Protein AF-A0A328FC86-F1 (afdb_monomer_lite)

Sequence (92 aa):
MTPASNTAPRLNRTICMHVCQAQYYTIIQHAIQFWIILDMVIKEHPNIFPPEIACGYTMKEIRVSKKLKLKIRRIVIAGISYTIRRLLPCPI

Organism: NCBI:txid2291

Radius of gyration: 14.67 Å; chains: 1; bounding box: 3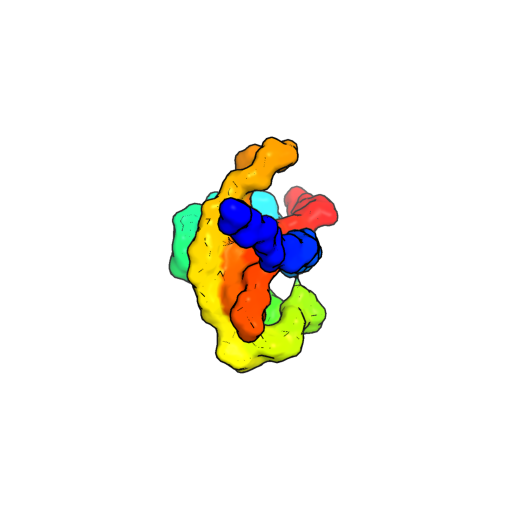6×43×32 Å

Secondary structure (DSSP, 8-state):
-PPP---------EEEE---HHHHHHHTT-HHHHHHHHHHHHHH-GGGS-GGGGG--EEEEEEEETTTTEEEEEEEETTEEEEEEE-SSPP-

Structure (mmCIF, N/CA/C/O backbone):
data_AF-A0A328FC86-F1
#
_entry.id   AF-A0A328FC86-F1
#
loop_
_atom_site.group_PDB
_atom_site.id
_atom_site.type_symbol
_atom_site.label_atom_id
_atom_site.label_alt_id
_atom_site.label_comp_id
_atom_site.label_asym_id
_atom_site.label_entity_id
_atom_site.label_seq_id
_atom_site.pdbx_PDB_ins_code
_atom_site.Cartn_x
_atom_site.Cartn_y
_atom_site.Cartn_z
_atom_site.occupancy
_atom_site.B_iso_or_equiv
_atom_site.auth_seq_id
_atom_site.auth_comp_id
_atom_site.auth_asym_id
_atom_site.auth_atom_id
_atom_site.pdbx_PDB_model_num
ATOM 1 N N . MET A 1 1 ? -23.557 -31.227 -2.933 1.00 37.66 1 MET A N 1
ATOM 2 C CA . MET A 1 1 ? -22.083 -31.164 -2.835 1.00 37.66 1 MET A CA 1
ATOM 3 C C . MET A 1 1 ? -21.662 -29.715 -3.032 1.00 37.66 1 MET A C 1
ATOM 5 O O . MET A 1 1 ? -21.737 -29.216 -4.144 1.00 37.66 1 MET A O 1
ATOM 9 N N . THR A 1 2 ? -21.346 -28.998 -1.956 1.00 42.66 2 THR A N 1
ATOM 10 C CA . THR A 1 2 ? -20.813 -27.629 -2.021 1.00 42.66 2 THR A CA 1
ATOM 11 C C . THR A 1 2 ? -19.319 -27.694 -2.348 1.00 42.66 2 THR A C 1
ATOM 13 O O . THR A 1 2 ? -18.609 -28.473 -1.710 1.00 42.66 2 THR A O 1
ATOM 16 N N . PRO A 1 3 ? -18.805 -26.930 -3.328 1.00 50.62 3 PRO A N 1
ATOM 17 C CA . PRO A 1 3 ? 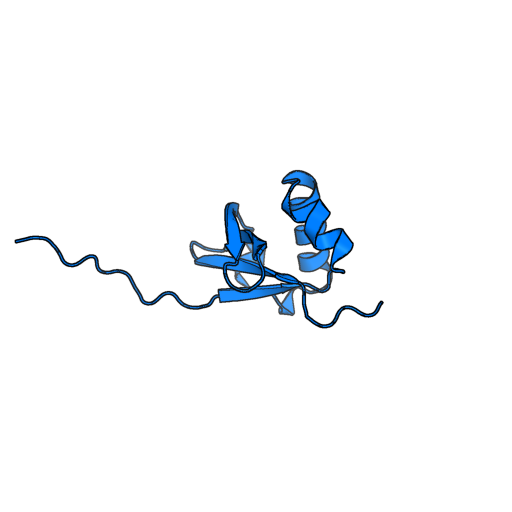-17.379 -26.935 -3.604 1.00 50.62 3 PRO A CA 1
ATOM 18 C C . PRO A 1 3 ? -16.673 -26.218 -2.452 1.00 50.62 3 PRO A C 1
ATOM 20 O O . PRO A 1 3 ? -17.004 -25.079 -2.114 1.00 50.62 3 PRO A O 1
ATOM 23 N N . ALA A 1 4 ? -15.716 -26.901 -1.824 1.00 49.53 4 ALA A N 1
ATOM 24 C CA . ALA A 1 4 ? -14.818 -26.295 -0.856 1.00 49.53 4 ALA A CA 1
ATOM 25 C C . ALA A 1 4 ? -14.129 -25.100 -1.528 1.00 49.53 4 ALA A C 1
ATOM 27 O O . ALA A 1 4 ? -13.447 -25.254 -2.542 1.00 49.53 4 ALA A O 1
ATOM 28 N N . SER A 1 5 ? -14.353 -23.896 -1.000 1.00 50.22 5 SER A N 1
ATOM 29 C CA . SER A 1 5 ? -13.714 -22.680 -1.491 1.00 50.22 5 SER A CA 1
ATOM 30 C C . SER A 1 5 ? -12.203 -22.860 -1.389 1.00 50.22 5 SER A C 1
ATOM 32 O O . SER A 1 5 ? -11.646 -22.844 -0.289 1.00 50.22 5 SER A O 1
ATOM 34 N N . ASN A 1 6 ? -11.549 -23.053 -2.532 1.00 49.53 6 ASN A N 1
ATOM 35 C CA . ASN A 1 6 ? -10.106 -23.212 -2.651 1.00 49.53 6 ASN A CA 1
ATOM 36 C C . ASN A 1 6 ? -9.421 -21.854 -2.412 1.00 49.53 6 ASN A C 1
ATOM 38 O O . ASN A 1 6 ? -8.890 -21.217 -3.319 1.00 49.53 6 ASN A O 1
ATOM 42 N N . THR A 1 7 ? -9.531 -21.323 -1.195 1.00 53.28 7 THR A N 1
ATOM 43 C CA . THR A 1 7 ? -8.841 -20.097 -0.804 1.00 53.28 7 THR A CA 1
ATOM 44 C C . THR A 1 7 ? -7.394 -20.444 -0.520 1.00 53.28 7 THR A C 1
ATOM 46 O O . THR A 1 7 ? -7.075 -20.954 0.553 1.00 53.28 7 THR A O 1
ATOM 49 N N . ALA A 1 8 ? -6.524 -20.137 -1.483 1.00 53.00 8 ALA A N 1
ATOM 50 C CA . ALA A 1 8 ? -5.083 -20.148 -1.286 1.00 53.00 8 ALA A CA 1
ATOM 51 C C . ALA A 1 8 ? -4.722 -19.456 0.048 1.00 53.00 8 ALA A C 1
ATOM 53 O O . ALA A 1 8 ? -5.336 -18.430 0.388 1.00 53.00 8 ALA A O 1
ATOM 54 N N . PRO A 1 9 ? -3.757 -19.992 0.820 1.00 56.66 9 PRO A N 1
ATOM 55 C CA . PRO A 1 9 ? -3.373 -19.423 2.103 1.00 56.66 9 PRO A CA 1
ATOM 56 C C . PRO A 1 9 ? -3.072 -17.930 1.948 1.00 56.66 9 PRO A C 1
ATOM 58 O O . PRO A 1 9 ? -2.371 -17.503 1.028 1.00 56.66 9 PRO A O 1
ATOM 61 N N . ARG A 1 10 ? -3.651 -17.112 2.836 1.00 57.22 10 ARG A N 1
ATOM 62 C CA . ARG A 1 10 ? -3.449 -15.659 2.837 1.00 57.22 10 ARG A CA 1
ATOM 63 C C . ARG A 1 10 ? -1.992 -15.371 3.185 1.00 57.22 10 ARG A C 1
ATOM 65 O O . ARG A 1 10 ? -1.648 -15.230 4.353 1.00 57.22 10 ARG A O 1
ATOM 72 N N . LEU A 1 11 ? -1.144 -15.275 2.168 1.00 68.88 11 LEU A N 1
ATOM 73 C CA . LEU A 1 11 ? 0.230 -14.825 2.335 1.00 68.88 11 LEU A CA 1
ATOM 74 C C . LEU A 1 11 ? 0.205 -13.391 2.874 1.00 68.88 11 LEU A C 1
ATOM 76 O O . LEU A 1 11 ? -0.405 -12.494 2.281 1.00 68.88 11 LEU A O 1
ATOM 80 N N . ASN A 1 12 ? 0.845 -13.185 4.024 1.00 70.44 12 ASN A N 1
ATOM 81 C CA . ASN A 1 12 ? 0.949 -11.883 4.675 1.00 70.44 12 ASN A CA 1
ATOM 82 C C . ASN A 1 12 ? 1.942 -10.997 3.914 1.00 70.44 12 ASN A C 1
ATOM 84 O O . ASN A 1 12 ? 3.083 -10.815 4.320 1.00 70.44 12 ASN A O 1
ATOM 88 N N . ARG A 1 13 ? 1.490 -10.435 2.793 1.00 87.75 13 ARG A N 1
ATOM 89 C CA . ARG A 1 13 ? 2.274 -9.534 1.945 1.00 87.75 13 ARG A CA 1
ATOM 90 C C . ARG A 1 13 ? 2.084 -8.097 2.421 1.00 87.75 13 ARG A C 1
ATOM 92 O O . ARG A 1 13 ? 1.066 -7.463 2.128 1.00 87.75 13 ARG A O 1
ATOM 99 N N . THR A 1 14 ? 3.031 -7.615 3.218 1.00 90.12 14 THR A N 1
ATOM 100 C CA . THR A 1 14 ? 3.031 -6.258 3.778 1.00 90.12 14 THR A CA 1
ATOM 101 C C . THR A 1 14 ? 4.271 -5.523 3.299 1.00 90.12 14 THR A C 1
ATOM 103 O O . THR A 1 14 ? 5.365 -6.057 3.420 1.00 90.12 14 THR A O 1
ATOM 106 N N . ILE A 1 15 ? 4.087 -4.308 2.790 1.00 90.75 15 ILE A N 1
ATOM 107 C CA . ILE A 1 15 ? 5.174 -3.386 2.462 1.00 90.75 15 ILE A CA 1
ATOM 108 C C . ILE A 1 15 ? 5.148 -2.289 3.523 1.00 90.75 15 ILE A C 1
ATOM 110 O O . ILE A 1 15 ? 4.098 -1.686 3.781 1.00 90.75 15 ILE A O 1
ATOM 114 N N . CYS A 1 16 ? 6.288 -2.077 4.170 1.00 89.00 16 CYS A N 1
ATOM 115 C CA . CYS A 1 16 ? 6.454 -1.069 5.207 1.00 89.00 16 CYS A CA 1
ATOM 116 C C . CYS A 1 16 ? 7.149 0.153 4.614 1.00 89.00 16 CYS A C 1
ATOM 118 O O . CYS A 1 16 ? 8.280 0.046 4.159 1.00 89.00 16 CYS A O 1
ATOM 120 N N . MET A 1 17 ? 6.486 1.305 4.648 1.00 86.12 17 MET A N 1
ATOM 121 C CA . MET A 1 17 ? 7.056 2.581 4.215 1.00 86.12 17 MET A CA 1
ATOM 122 C C . MET A 1 17 ? 7.478 3.442 5.408 1.00 86.12 17 MET A C 1
ATOM 124 O O . MET A 1 17 ? 6.860 3.402 6.482 1.00 86.12 17 MET A O 1
ATOM 128 N N . HIS A 1 18 ? 8.517 4.246 5.198 1.00 82.00 18 HIS A N 1
ATOM 129 C CA . HIS A 1 18 ? 9.035 5.207 6.167 1.00 82.00 18 HIS A CA 1
ATOM 130 C C . HIS A 1 18 ? 8.176 6.478 6.155 1.00 82.00 18 HIS A C 1
ATOM 132 O O . HIS A 1 18 ? 8.523 7.478 5.545 1.00 82.00 18 HIS A O 1
ATOM 138 N N . VAL A 1 19 ? 7.015 6.425 6.810 1.00 78.94 19 VAL A N 1
ATOM 139 C CA . VAL A 1 19 ? 6.103 7.572 6.945 1.00 78.94 19 VAL A CA 1
ATOM 140 C C . VAL A 1 19 ? 5.742 7.753 8.413 1.00 78.94 19 VAL A C 1
ATOM 142 O O . VAL A 1 19 ? 5.476 6.770 9.120 1.00 78.94 19 VAL A O 1
ATOM 145 N N . CYS A 1 20 ? 5.709 9.002 8.882 1.00 81.25 20 CYS A N 1
ATOM 146 C CA . CYS A 1 20 ? 5.346 9.279 10.265 1.00 81.25 20 CYS A CA 1
ATOM 147 C C . CYS A 1 20 ? 3.874 8.946 10.544 1.00 81.25 20 CYS A C 1
ATOM 149 O O . CYS A 1 20 ? 3.033 8.886 9.643 1.00 81.25 20 CYS A O 1
ATOM 151 N N . GLN A 1 21 ? 3.537 8.691 11.811 1.00 80.50 21 GLN A N 1
ATOM 152 C CA . GLN A 1 21 ? 2.190 8.233 12.164 1.00 80.50 21 GLN A CA 1
ATOM 153 C C . GLN A 1 21 ? 1.106 9.246 11.778 1.00 80.50 21 GLN A C 1
ATOM 155 O O . GLN A 1 21 ? 0.097 8.854 11.193 1.00 80.50 21 GLN A O 1
ATOM 160 N N . ALA A 1 22 ? 1.321 10.528 12.083 1.00 81.31 22 ALA A N 1
ATOM 161 C CA . ALA A 1 22 ? 0.366 11.590 11.783 1.00 81.31 22 ALA A CA 1
ATOM 162 C C . ALA A 1 22 ? 0.112 11.709 10.272 1.00 81.31 22 ALA A C 1
ATOM 164 O O . ALA A 1 22 ? -1.039 11.674 9.840 1.00 81.31 22 ALA A O 1
ATOM 165 N N . GLN A 1 23 ? 1.179 11.739 9.465 1.00 82.88 23 GLN A N 1
ATOM 166 C CA . GLN A 1 23 ? 1.070 11.771 8.006 1.00 82.88 23 GLN A CA 1
ATOM 167 C C . GLN A 1 23 ? 0.325 10.543 7.476 1.00 82.88 23 GLN A C 1
ATOM 169 O O . GLN A 1 23 ? -0.590 10.693 6.670 1.00 82.88 23 GLN A O 1
ATOM 174 N N . TYR A 1 24 ? 0.635 9.340 7.979 1.00 86.00 24 TYR A N 1
ATOM 175 C CA . TYR A 1 24 ? -0.023 8.102 7.550 1.00 86.00 24 TYR A CA 1
ATOM 176 C C . TYR A 1 24 ? -1.555 8.163 7.700 1.00 86.00 24 TYR A C 1
ATOM 178 O O . TYR A 1 24 ? -2.283 7.742 6.800 1.00 86.00 24 TYR A O 1
ATOM 186 N N . TYR A 1 25 ? -2.066 8.707 8.808 1.00 83.94 25 TYR A N 1
ATOM 187 C CA . TYR A 1 25 ? -3.513 8.819 9.036 1.00 83.94 25 TYR A CA 1
ATOM 188 C C . TYR A 1 25 ? -4.226 9.770 8.088 1.00 83.94 25 TYR A C 1
ATOM 190 O O . TYR A 1 25 ? -5.394 9.534 7.767 1.00 83.94 25 TYR A O 1
ATOM 198 N N . THR A 1 26 ? -3.553 10.836 7.675 1.00 86.12 26 THR A N 1
ATOM 199 C CA . THR A 1 26 ? -4.107 11.796 6.724 1.00 86.12 26 THR A CA 1
ATOM 200 C C . THR A 1 26 ? -4.126 11.171 5.336 1.00 86.12 26 THR A C 1
ATOM 202 O O . THR A 1 26 ? -5.178 11.042 4.710 1.00 86.12 26 THR A O 1
ATOM 205 N N . ILE A 1 27 ? -2.981 10.651 4.892 1.00 89.25 27 ILE A N 1
ATOM 206 C CA . ILE A 1 27 ? -2.809 10.185 3.512 1.00 89.25 27 ILE A CA 1
ATOM 207 C C . ILE A 1 27 ? -3.681 8.963 3.231 1.00 89.25 27 ILE A C 1
ATOM 209 O O . ILE A 1 27 ? -4.212 8.812 2.138 1.00 89.25 27 ILE A O 1
ATOM 213 N N . ILE A 1 28 ? -3.914 8.098 4.225 1.00 88.25 28 ILE A N 1
ATOM 214 C CA . ILE A 1 28 ? -4.692 6.876 4.007 1.00 88.25 28 ILE A CA 1
ATOM 215 C C . ILE A 1 28 ? -6.160 7.147 3.680 1.00 88.25 28 ILE A C 1
ATOM 217 O O . ILE A 1 28 ? -6.821 6.297 3.081 1.00 88.25 28 ILE A O 1
ATOM 221 N N . GLN A 1 29 ? -6.663 8.317 4.073 1.00 86.62 29 GLN A N 1
ATOM 222 C CA . GLN A 1 29 ? -8.036 8.742 3.823 1.00 86.62 29 GLN A CA 1
ATOM 223 C C . GLN A 1 29 ? -8.186 9.394 2.446 1.00 86.62 29 GLN A C 1
ATOM 225 O O . GLN A 1 29 ? -9.247 9.282 1.836 1.00 86.62 29 GLN A O 1
ATOM 230 N N . HIS A 1 30 ? -7.116 9.983 1.910 1.00 89.25 30 HIS A N 1
ATOM 231 C CA . HIS A 1 30 ? -7.128 10.687 0.632 1.00 89.25 30 HIS A CA 1
ATOM 232 C C . HIS A 1 30 ? -6.436 9.856 -0.457 1.00 89.25 30 HIS A C 1
ATOM 234 O O . HIS A 1 30 ? -5.231 9.635 -0.434 1.00 89.25 30 HIS A O 1
ATOM 240 N N . ALA A 1 31 ? -7.203 9.353 -1.434 1.00 87.81 31 ALA A N 1
ATOM 241 C CA . ALA A 1 31 ? -6.690 8.535 -2.548 1.00 87.81 31 ALA A CA 1
ATOM 242 C C . ALA A 1 31 ? -5.510 9.166 -3.288 1.00 87.81 31 ALA A C 1
ATOM 244 O O . ALA A 1 31 ? -4.475 8.524 -3.436 1.00 87.81 31 ALA A O 1
ATOM 245 N N . ILE A 1 32 ? -5.661 10.425 -3.684 1.00 90.88 32 ILE A N 1
ATOM 246 C CA . ILE A 1 32 ? -4.678 11.136 -4.501 1.00 90.88 32 ILE A CA 1
ATOM 247 C C . ILE A 1 32 ? -3.388 11.382 -3.709 1.00 90.88 32 ILE A C 1
ATOM 249 O O . ILE A 1 32 ? -2.305 11.083 -4.194 1.00 90.88 32 ILE A O 1
ATOM 253 N N . GLN A 1 33 ? -3.494 11.848 -2.460 1.00 91.00 33 GLN A N 1
ATOM 254 C CA . GLN A 1 33 ? -2.319 12.077 -1.608 1.00 91.00 33 GLN A CA 1
ATOM 255 C C . GLN A 1 33 ? -1.556 10.782 -1.325 1.00 91.00 33 GLN A C 1
ATOM 257 O O . GLN A 1 33 ? -0.330 10.765 -1.368 1.00 91.00 33 GLN A O 1
ATOM 262 N N . PHE A 1 34 ? -2.279 9.689 -1.060 1.00 91.62 34 PHE A N 1
ATOM 263 C CA . PHE A 1 34 ? -1.662 8.379 -0.892 1.00 91.62 34 PHE A CA 1
ATOM 264 C C . PHE A 1 34 ? -0.882 7.954 -2.134 1.00 91.62 34 PHE A C 1
ATOM 266 O O . PHE A 1 34 ? 0.223 7.447 -2.001 1.00 91.62 34 PHE A O 1
ATOM 273 N N . TRP A 1 35 ? -1.461 8.160 -3.318 1.00 92.12 35 TRP A N 1
ATOM 274 C CA . TRP A 1 35 ? -0.845 7.794 -4.588 1.00 92.12 35 TRP A CA 1
ATOM 275 C C . TRP A 1 35 ? 0.454 8.573 -4.834 1.00 92.12 35 TRP A C 1
ATOM 277 O O . TRP A 1 35 ? 1.495 7.963 -5.039 1.00 92.12 35 TRP A O 1
ATOM 287 N N . ILE A 1 36 ? 0.426 9.900 -4.659 1.00 92.62 36 ILE A N 1
ATOM 288 C CA . ILE A 1 36 ? 1.608 10.770 -4.811 1.00 92.62 36 ILE A CA 1
ATOM 289 C C . ILE A 1 36 ? 2.748 10.347 -3.872 1.00 92.62 36 ILE A C 1
ATOM 291 O O . ILE A 1 36 ? 3.902 10.254 -4.285 1.00 92.62 36 ILE A O 1
ATOM 295 N N . ILE A 1 37 ? 2.434 10.087 -2.599 1.00 91.25 37 ILE A N 1
ATOM 296 C CA . ILE A 1 37 ? 3.445 9.684 -1.611 1.00 91.25 37 ILE A CA 1
ATOM 297 C C . ILE A 1 37 ? 3.966 8.282 -1.907 1.00 91.25 37 ILE A C 1
ATOM 299 O O . ILE A 1 37 ? 5.156 8.028 -1.753 1.00 91.25 37 ILE A O 1
ATOM 303 N N . LEU A 1 38 ? 3.098 7.368 -2.336 1.00 92.19 38 LEU A N 1
ATOM 304 C CA . LEU A 1 38 ? 3.518 6.021 -2.690 1.00 92.19 38 LEU A CA 1
ATOM 305 C C . LEU A 1 38 ? 4.487 6.040 -3.880 1.00 92.19 38 LEU A C 1
ATOM 307 O O . LEU A 1 38 ? 5.524 5.389 -3.801 1.00 92.19 38 LEU A O 1
ATOM 311 N N . ASP A 1 39 ? 4.210 6.834 -4.914 1.00 93.44 39 ASP A N 1
ATOM 312 C CA . ASP A 1 39 ? 5.112 7.004 -6.062 1.00 93.44 39 ASP A CA 1
ATOM 313 C C . ASP A 1 39 ? 6.460 7.614 -5.653 1.00 93.44 39 ASP A C 1
ATOM 315 O O . ASP A 1 39 ? 7.514 7.163 -6.108 1.00 93.44 39 ASP A O 1
ATOM 319 N N . MET A 1 40 ? 6.447 8.592 -4.741 1.00 92.56 40 MET A N 1
ATOM 320 C CA . MET A 1 40 ? 7.667 9.160 -4.159 1.00 92.56 40 MET A CA 1
ATOM 321 C C . MET A 1 40 ? 8.492 8.089 -3.433 1.00 92.56 40 MET A C 1
ATOM 323 O O . MET A 1 40 ? 9.682 7.945 -3.700 1.00 92.56 40 MET A O 1
ATOM 327 N N . VAL A 1 41 ? 7.855 7.275 -2.586 1.00 91.12 41 VAL A N 1
ATOM 328 C CA . VAL A 1 41 ? 8.529 6.201 -1.839 1.00 91.12 41 VAL A CA 1
ATOM 329 C C . VAL A 1 41 ? 9.050 5.101 -2.770 1.00 91.12 41 VAL A C 1
ATOM 331 O O . VAL A 1 41 ? 10.132 4.572 -2.529 1.00 91.12 41 VAL A O 1
ATOM 334 N N . ILE A 1 42 ? 8.330 4.760 -3.844 1.00 92.56 42 ILE A N 1
ATOM 335 C CA . ILE A 1 42 ? 8.807 3.808 -4.865 1.00 92.56 42 ILE A CA 1
ATOM 336 C C . ILE A 1 42 ? 10.076 4.340 -5.538 1.00 92.56 42 ILE A C 1
ATOM 338 O O . ILE A 1 42 ? 11.011 3.575 -5.768 1.00 92.56 42 ILE A O 1
ATOM 342 N N . LYS A 1 43 ? 10.128 5.646 -5.821 1.00 92.56 43 LYS A N 1
ATOM 343 C CA . LYS A 1 43 ? 11.292 6.294 -6.432 1.00 92.56 43 LYS A CA 1
ATOM 344 C C . LYS A 1 43 ? 12.496 6.354 -5.486 1.00 92.56 43 LYS A C 1
ATOM 346 O O . LYS A 1 43 ? 13.615 6.115 -5.927 1.00 92.56 43 LYS A O 1
ATOM 351 N N . GLU A 1 44 ? 12.278 6.674 -4.213 1.00 91.62 44 GLU A N 1
ATOM 352 C CA . GLU A 1 44 ? 13.349 6.796 -3.210 1.00 91.62 44 GLU A CA 1
ATOM 353 C C . GLU A 1 44 ? 13.862 5.437 -2.719 1.00 91.62 44 GLU A C 1
ATOM 355 O O . GLU A 1 44 ? 15.054 5.265 -2.452 1.00 91.62 44 GLU A O 1
ATOM 360 N N . HIS A 1 45 ? 12.970 4.453 -2.609 1.00 90.62 45 HIS A N 1
ATOM 361 C CA . HIS A 1 45 ? 13.254 3.154 -2.007 1.00 90.62 45 HIS A CA 1
ATOM 362 C C . HIS A 1 45 ? 12.673 1.993 -2.831 1.00 90.62 45 HIS A C 1
ATOM 364 O O . HIS A 1 45 ? 11.889 1.206 -2.302 1.00 90.62 45 HIS A O 1
ATOM 370 N N . PRO A 1 46 ? 13.076 1.800 -4.100 1.00 91.12 46 PRO A N 1
ATOM 371 C CA . PRO A 1 46 ? 12.522 0.737 -4.946 1.00 91.12 46 PRO A CA 1
ATOM 372 C C . PRO A 1 46 ? 12.735 -0.670 -4.360 1.00 91.12 46 PRO A C 1
ATOM 374 O O . PRO A 1 46 ? 11.903 -1.552 -4.549 1.00 91.12 46 PRO A O 1
ATOM 377 N N . ASN A 1 47 ? 13.797 -0.865 -3.571 1.00 91.38 47 ASN A N 1
ATOM 378 C CA . ASN A 1 47 ? 14.187 -2.155 -2.990 1.00 91.38 47 ASN A CA 1
ATOM 379 C C . ASN A 1 47 ? 13.169 -2.746 -1.997 1.00 91.38 47 ASN A C 1
ATOM 381 O O . ASN A 1 47 ? 13.211 -3.945 -1.729 1.00 91.38 47 ASN A O 1
ATOM 385 N N . ILE A 1 48 ? 12.281 -1.931 -1.412 1.00 90.94 48 ILE A N 1
ATOM 386 C CA . ILE A 1 48 ? 11.246 -2.431 -0.483 1.00 90.94 48 ILE A CA 1
ATOM 387 C C . ILE A 1 48 ? 10.018 -2.973 -1.225 1.00 90.94 48 ILE A C 1
ATOM 389 O O . ILE A 1 48 ? 9.125 -3.563 -0.607 1.00 90.94 48 ILE A O 1
ATOM 393 N N . PHE A 1 49 ? 9.952 -2.741 -2.536 1.00 92.00 49 PHE A N 1
ATOM 394 C CA . PHE A 1 49 ? 8.877 -3.188 -3.399 1.00 92.00 49 PHE A CA 1
ATOM 395 C C . PHE A 1 49 ? 9.300 -4.437 -4.173 1.00 92.00 49 PHE A C 1
ATOM 397 O O . PHE A 1 49 ? 10.480 -4.638 -4.459 1.00 92.00 49 PHE A O 1
ATOM 404 N N . PRO A 1 50 ? 8.335 -5.297 -4.525 1.00 92.50 50 PRO A N 1
ATOM 405 C CA . PRO A 1 50 ? 8.598 -6.374 -5.466 1.00 92.50 50 PRO A CA 1
ATOM 406 C C . PRO A 1 50 ? 8.977 -5.774 -6.838 1.00 92.50 50 PRO A C 1
ATOM 408 O O . PRO A 1 50 ? 8.439 -4.721 -7.196 1.00 92.50 50 PRO A O 1
ATOM 411 N N . PRO A 1 51 ? 9.881 -6.403 -7.611 1.00 92.25 51 PRO A N 1
ATOM 412 C CA . PRO A 1 51 ? 10.395 -5.847 -8.869 1.00 92.25 51 PRO A CA 1
ATOM 413 C C . PRO A 1 51 ? 9.291 -5.535 -9.891 1.00 92.25 51 PRO A C 1
ATOM 415 O O . PRO A 1 51 ? 9.414 -4.606 -10.687 1.00 92.25 51 PRO A O 1
ATOM 418 N N . GLU A 1 52 ? 8.168 -6.246 -9.819 1.00 94.81 52 GLU A N 1
ATOM 419 C CA . GLU A 1 52 ? 6.982 -6.042 -10.649 1.00 94.81 52 GLU A CA 1
ATOM 420 C C . GLU A 1 52 ? 6.324 -4.666 -10.455 1.00 94.81 52 GLU A C 1
ATOM 422 O O . GLU A 1 52 ? 5.499 -4.270 -11.278 1.00 94.81 52 GLU A O 1
ATOM 427 N N . ILE A 1 53 ? 6.694 -3.904 -9.414 1.00 94.06 53 ILE A N 1
ATOM 428 C CA . ILE A 1 53 ? 6.246 -2.513 -9.239 1.00 94.06 53 ILE A CA 1
ATOM 429 C C . ILE A 1 53 ? 6.646 -1.626 -10.424 1.00 94.06 53 ILE A C 1
ATOM 431 O O . ILE A 1 53 ? 5.960 -0.646 -10.708 1.00 94.06 53 ILE A O 1
ATOM 435 N N . ALA A 1 54 ? 7.712 -1.985 -11.148 1.00 92.44 54 ALA A N 1
ATOM 436 C CA . ALA A 1 54 ? 8.145 -1.285 -12.355 1.00 92.44 54 ALA A CA 1
ATOM 437 C C . ALA A 1 54 ? 7.083 -1.315 -13.470 1.00 92.44 54 ALA A C 1
ATOM 439 O O . ALA A 1 54 ? 7.055 -0.428 -14.319 1.00 92.44 54 ALA A O 1
ATOM 440 N N . CYS A 1 55 ? 6.174 -2.296 -13.447 1.00 93.38 55 CYS A N 1
ATOM 441 C CA . CYS A 1 55 ? 5.029 -2.381 -14.357 1.00 93.38 55 CYS A CA 1
ATOM 442 C C . CYS A 1 55 ? 3.802 -1.593 -13.858 1.00 93.38 55 CYS A C 1
ATOM 444 O O . CYS A 1 55 ? 2.745 -1.633 -14.488 1.00 93.38 55 CYS A O 1
ATOM 446 N N . GLY A 1 56 ? 3.922 -0.896 -12.726 1.00 93.75 56 GLY A N 1
ATOM 447 C CA . GLY A 1 56 ? 2.848 -0.155 -12.078 1.00 93.75 56 GLY A CA 1
ATOM 448 C C . GLY A 1 56 ? 2.068 -0.970 -11.043 1.00 93.75 56 GLY A C 1
ATOM 449 O O . GLY A 1 56 ? 2.377 -2.117 -10.712 1.00 93.75 56 GLY A O 1
ATOM 450 N N . TYR A 1 57 ? 1.032 -0.340 -10.494 1.00 95.44 57 TYR A N 1
ATOM 451 C CA . TYR A 1 57 ? 0.164 -0.921 -9.474 1.00 95.44 57 TYR A CA 1
ATOM 452 C C . TYR A 1 57 ? -1.242 -0.328 -9.553 1.00 95.44 57 TYR A C 1
ATOM 454 O O . TYR A 1 57 ? -1.457 0.737 -10.128 1.00 95.44 57 TYR A O 1
ATOM 462 N N . THR A 1 58 ? -2.211 -1.001 -8.935 1.00 94.50 58 THR A N 1
ATOM 463 C CA . THR A 1 58 ? -3.576 -0.482 -8.799 1.00 94.50 58 THR A CA 1
ATOM 464 C C . THR A 1 58 ? -3.982 -0.331 -7.342 1.00 94.50 58 THR A C 1
ATOM 466 O O . THR A 1 58 ? -3.561 -1.082 -6.457 1.00 94.50 58 THR A O 1
ATOM 469 N N . MET A 1 59 ? -4.826 0.666 -7.082 1.00 93.25 59 MET A N 1
ATOM 470 C CA . MET A 1 59 ? -5.440 0.868 -5.776 1.00 93.25 59 MET A CA 1
ATOM 471 C C . MET A 1 59 ? -6.538 -0.172 -5.556 1.00 93.25 59 MET A C 1
ATOM 473 O O . MET A 1 59 ? -7.368 -0.399 -6.432 1.00 93.25 59 MET A O 1
ATOM 477 N N . LYS A 1 60 ? -6.545 -0.803 -4.379 1.00 90.69 60 LYS A N 1
ATOM 478 C CA . LYS A 1 60 ? -7.519 -1.840 -4.022 1.00 90.69 60 LYS A CA 1
ATOM 479 C C . LYS A 1 60 ? -8.533 -1.303 -3.004 1.00 90.69 60 LYS A C 1
ATOM 481 O O . LYS A 1 60 ? -9.163 -0.280 -3.245 1.00 90.69 60 LYS A O 1
ATOM 486 N N . GLU A 1 61 ? -8.690 -1.946 -1.847 1.00 90.69 61 GLU A N 1
ATOM 487 C CA . GLU A 1 61 ? -9.539 -1.464 -0.755 1.00 90.69 61 GLU A CA 1
ATOM 488 C C . GLU A 1 61 ? -8.768 -0.826 0.419 1.00 90.69 61 GLU A C 1
ATOM 490 O O . GLU A 1 61 ? -7.572 -1.056 0.635 1.00 90.69 61 GLU A O 1
ATOM 495 N N . ILE A 1 62 ? -9.502 -0.075 1.244 1.00 90.38 62 ILE A N 1
ATOM 496 C CA . ILE A 1 62 ? -9.095 0.302 2.602 1.00 90.38 62 ILE A CA 1
ATOM 497 C C . ILE A 1 62 ? -9.712 -0.703 3.581 1.00 90.38 62 ILE A C 1
ATOM 499 O O . ILE A 1 62 ? -10.873 -1.087 3.448 1.00 90.38 62 ILE A O 1
ATOM 503 N N . ARG A 1 63 ? -8.949 -1.132 4.589 1.00 89.06 63 ARG A N 1
ATOM 504 C CA . ARG A 1 63 ? -9.439 -1.968 5.698 1.00 89.06 63 ARG A CA 1
ATOM 505 C C . ARG A 1 63 ? -9.086 -1.342 7.033 1.00 89.06 63 ARG A C 1
ATOM 507 O O . ARG A 1 63 ? -8.161 -0.549 7.114 1.00 89.06 63 ARG A O 1
ATOM 514 N N . VAL A 1 64 ? -9.774 -1.744 8.096 1.00 86.12 64 VAL A N 1
ATOM 515 C CA . VAL A 1 64 ? -9.366 -1.414 9.465 1.00 86.12 64 VAL A CA 1
ATOM 516 C C . VAL A 1 64 ? -8.626 -2.608 10.065 1.00 86.12 64 VAL A C 1
ATOM 518 O O . VAL A 1 64 ? -9.135 -3.728 10.107 1.00 86.12 64 VAL A O 1
ATOM 521 N N . SER A 1 65 ? -7.399 -2.380 10.522 1.00 81.75 65 SER A N 1
ATOM 522 C CA . SER A 1 65 ? -6.619 -3.346 11.290 1.00 81.75 65 SER A CA 1
ATOM 523 C C . SER A 1 65 ? -7.281 -3.547 12.651 1.00 81.75 65 SER A C 1
ATOM 525 O O . SER A 1 65 ? -7.225 -2.646 13.482 1.00 81.75 65 SER A O 1
ATOM 527 N N . LYS A 1 66 ? -7.871 -4.721 12.914 1.00 83.12 66 LYS A N 1
ATOM 528 C CA . LYS A 1 66 ? -8.561 -5.004 14.191 1.00 83.12 66 LYS A CA 1
ATOM 529 C C . LYS A 1 66 ? -7.660 -4.793 15.416 1.00 83.12 66 LYS A C 1
ATOM 531 O O . LYS A 1 66 ? -8.091 -4.186 16.385 1.00 83.12 66 LYS A O 1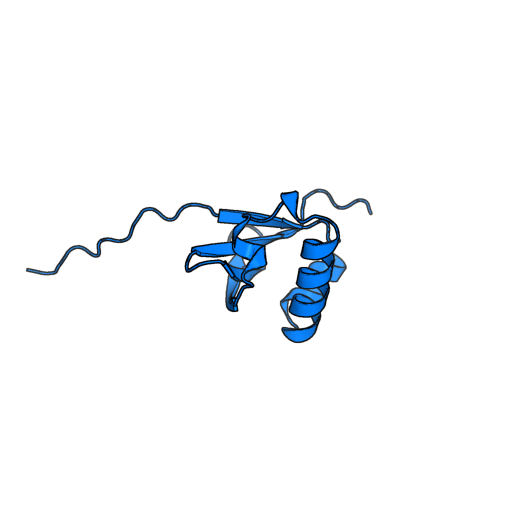
ATOM 536 N N . LYS A 1 67 ? -6.397 -5.235 15.341 1.00 80.12 67 LYS A N 1
ATOM 537 C CA . LYS A 1 67 ? -5.423 -5.137 16.444 1.00 80.12 67 LYS A CA 1
ATOM 538 C C . LYS A 1 67 ? -5.043 -3.694 16.784 1.00 80.12 67 LYS A C 1
ATOM 540 O O . LYS A 1 67 ? -4.883 -3.371 17.949 1.00 80.12 67 LYS A O 1
ATOM 545 N N . LEU A 1 68 ? -4.867 -2.848 15.768 1.00 78.06 68 LEU A N 1
ATOM 546 C CA . LEU A 1 68 ? -4.363 -1.481 15.958 1.00 78.06 68 LEU A CA 1
ATOM 547 C C . LEU A 1 68 ? -5.466 -0.415 15.851 1.00 78.06 68 LEU A C 1
ATOM 549 O O . LEU A 1 68 ? -5.208 0.752 16.108 1.00 78.06 68 LEU A O 1
ATOM 553 N N . LYS A 1 69 ? -6.680 -0.801 15.435 1.00 83.31 69 LYS A N 1
ATOM 554 C CA . LYS A 1 69 ? -7.799 0.094 15.093 1.00 83.31 69 LYS A CA 1
ATOM 555 C C . LYS A 1 69 ? -7.420 1.177 14.065 1.00 83.31 69 LYS A C 1
ATOM 557 O O . LYS A 1 69 ? -7.938 2.285 14.092 1.00 83.31 69 LYS A O 1
ATOM 562 N N . LEU A 1 70 ? -6.524 0.843 13.130 1.00 82.25 70 LEU A N 1
ATOM 563 C CA . LEU A 1 70 ? -6.005 1.764 12.106 1.00 82.25 70 LEU A CA 1
ATOM 564 C C . LEU A 1 70 ? -6.551 1.431 10.729 1.00 82.25 70 LEU A C 1
ATOM 566 O O . LEU A 1 70 ? -6.573 0.257 10.354 1.00 82.25 70 LEU A O 1
ATOM 570 N N . LYS A 1 71 ? -6.901 2.454 9.946 1.00 87.94 71 LYS A N 1
ATOM 571 C CA . LYS A 1 71 ? -7.109 2.289 8.505 1.00 87.94 71 LYS A CA 1
ATOM 572 C C . LYS A 1 71 ? -5.779 1.879 7.860 1.00 87.94 71 LYS A C 1
ATOM 574 O O . LYS A 1 71 ? -4.737 2.435 8.181 1.00 87.94 71 LYS A O 1
ATOM 579 N N . ILE A 1 72 ? -5.831 0.877 6.995 1.00 89.50 72 ILE A N 1
ATOM 580 C CA . ILE A 1 72 ? -4.726 0.336 6.204 1.00 89.50 72 ILE A CA 1
ATOM 581 C C . ILE A 1 72 ? -5.175 0.263 4.750 1.00 89.50 72 ILE A C 1
ATOM 583 O O . ILE A 1 72 ? -6.337 -0.039 4.471 1.00 89.50 72 ILE A O 1
ATOM 587 N N . ARG A 1 73 ? -4.261 0.518 3.819 1.00 91.38 73 ARG A N 1
ATOM 588 C CA . ARG A 1 73 ? -4.569 0.590 2.395 1.00 91.38 73 ARG A CA 1
ATOM 589 C C . ARG A 1 73 ? -3.856 -0.516 1.666 1.00 91.38 73 ARG A C 1
ATOM 591 O O . ARG A 1 73 ? -2.754 -0.912 2.047 1.00 91.38 73 ARG A O 1
AT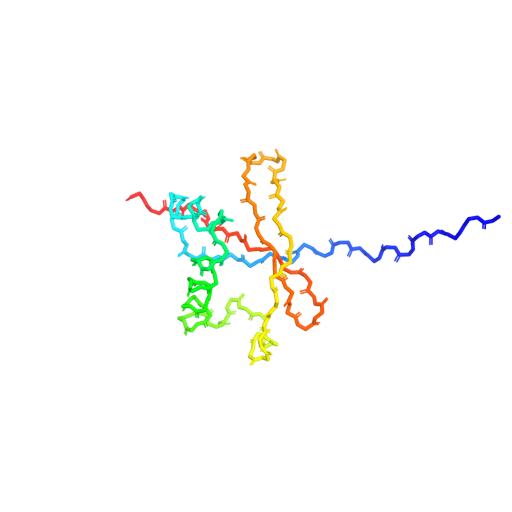OM 598 N N . ARG A 1 74 ? -4.520 -1.050 0.653 1.00 92.50 74 ARG A N 1
ATOM 599 C CA . ARG A 1 74 ? -3.999 -2.154 -0.134 1.00 92.50 74 ARG A CA 1
ATOM 600 C C . ARG A 1 74 ? -3.832 -1.725 -1.575 1.00 92.50 74 ARG A C 1
ATOM 602 O O . ARG A 1 74 ? -4.652 -0.975 -2.105 1.00 92.50 74 ARG A O 1
ATOM 609 N N . ILE A 1 75 ? -2.776 -2.244 -2.176 1.00 94.06 75 ILE A N 1
ATOM 610 C CA . ILE A 1 75 ? -2.481 -2.093 -3.594 1.00 94.06 75 ILE A CA 1
ATOM 611 C C . ILE A 1 75 ? -2.347 -3.472 -4.221 1.00 94.06 75 ILE A C 1
ATOM 613 O O . ILE A 1 75 ? -2.134 -4.465 -3.515 1.00 94.06 75 ILE A O 1
ATOM 617 N N . VAL A 1 76 ? -2.496 -3.541 -5.534 1.00 94.81 76 VAL A N 1
ATOM 618 C CA . VAL A 1 76 ? -2.229 -4.743 -6.316 1.00 94.81 76 VAL A CA 1
ATOM 619 C C . VAL A 1 76 ? -1.052 -4.470 -7.234 1.00 94.81 76 VAL A C 1
ATOM 621 O O . VAL A 1 76 ? -1.078 -3.504 -7.987 1.00 94.81 76 VAL A O 1
ATOM 624 N N . ILE A 1 77 ? -0.044 -5.333 -7.171 1.00 94.56 77 ILE A N 1
ATOM 625 C CA . ILE A 1 77 ? 1.125 -5.322 -8.053 1.00 94.56 77 ILE A CA 1
ATOM 626 C C . ILE A 1 77 ? 1.138 -6.684 -8.747 1.00 94.56 77 ILE A C 1
ATOM 628 O O . ILE A 1 77 ? 1.077 -7.699 -8.055 1.00 94.56 77 ILE A O 1
ATOM 632 N N . ALA A 1 78 ? 1.123 -6.722 -10.083 1.00 93.12 78 ALA A N 1
ATOM 633 C CA . ALA A 1 78 ? 1.073 -7.965 -10.871 1.00 93.12 78 ALA A CA 1
ATOM 634 C C . ALA A 1 78 ? 0.018 -8.993 -10.383 1.00 93.12 78 ALA A C 1
ATOM 636 O O . ALA A 1 78 ? 0.297 -10.173 -10.187 1.00 93.12 78 ALA A O 1
ATOM 637 N N . GLY A 1 79 ? -1.209 -8.537 -10.099 1.00 90.56 79 GLY A N 1
ATOM 638 C CA . GLY A 1 79 ? -2.299 -9.393 -9.594 1.00 90.56 79 GLY A CA 1
ATOM 639 C C . GLY A 1 79 ? -2.175 -9.800 -8.116 1.00 90.56 79 GLY A C 1
ATOM 640 O O . GLY A 1 79 ? -3.103 -10.371 -7.537 1.00 90.56 79 GLY A O 1
ATOM 641 N N . ILE A 1 80 ? -1.075 -9.445 -7.452 1.00 90.75 80 ILE A N 1
ATOM 642 C CA . ILE A 1 80 ? -0.813 -9.757 -6.051 1.00 90.75 80 ILE A CA 1
ATOM 643 C C . ILE A 1 80 ? -1.207 -8.585 -5.154 1.00 90.75 80 ILE A C 1
ATOM 645 O O . ILE A 1 80 ? -0.742 -7.463 -5.311 1.00 90.75 80 ILE A O 1
ATOM 649 N N . SER A 1 81 ? -2.050 -8.848 -4.152 1.00 92.19 81 SER A N 1
ATOM 650 C CA . SER A 1 81 ? -2.462 -7.824 -3.185 1.00 92.19 81 SER A CA 1
ATOM 651 C C . SER A 1 81 ? -1.446 -7.639 -2.053 1.00 92.19 81 SER A C 1
ATOM 653 O O . SER A 1 81 ? -1.248 -8.558 -1.254 1.00 92.19 81 SER A O 1
ATOM 655 N N . TYR A 1 82 ? -0.933 -6.422 -1.902 1.00 92.38 82 TYR A N 1
ATOM 656 C CA . TYR A 1 82 ? -0.053 -5.995 -0.814 1.00 92.38 82 TYR A CA 1
ATOM 657 C C . TYR A 1 82 ? -0.787 -5.067 0.154 1.00 92.38 82 TYR A C 1
ATOM 659 O O . TYR A 1 82 ? -1.705 -4.337 -0.221 1.00 92.38 82 TYR A O 1
ATOM 667 N N . THR A 1 83 ? -0.401 -5.108 1.426 1.00 91.56 83 THR A N 1
ATOM 668 C CA . THR A 1 83 ? -0.860 -4.155 2.444 1.00 91.56 83 THR A CA 1
ATOM 669 C C . THR A 1 83 ? 0.226 -3.124 2.686 1.00 91.56 83 THR A C 1
ATOM 671 O O . THR A 1 83 ? 1.333 -3.497 3.062 1.00 91.56 83 THR A O 1
ATOM 674 N N . ILE A 1 84 ? -0.098 -1.844 2.533 1.00 91.06 84 ILE A N 1
ATOM 675 C CA . ILE A 1 84 ? 0.830 -0.751 2.818 1.00 91.06 84 ILE A CA 1
ATOM 676 C C . ILE A 1 84 ? 0.675 -0.333 4.276 1.00 91.06 84 ILE A C 1
ATOM 678 O O . ILE A 1 84 ? -0.412 0.062 4.720 1.00 91.06 84 ILE A O 1
ATOM 682 N N . ARG A 1 85 ? 1.764 -0.431 5.036 1.00 87.44 85 ARG A N 1
ATOM 683 C CA . ARG A 1 85 ? 1.837 -0.029 6.445 1.00 87.44 85 ARG A CA 1
ATOM 684 C C . ARG A 1 85 ? 2.985 0.942 6.666 1.00 87.44 85 ARG A C 1
ATOM 686 O O . ARG A 1 85 ? 3.952 0.950 5.918 1.00 87.44 85 ARG A O 1
ATOM 693 N N . ARG A 1 86 ? 2.883 1.734 7.729 1.00 84.88 86 ARG A N 1
ATOM 694 C CA . ARG A 1 86 ? 4.022 2.494 8.249 1.00 84.88 86 ARG A CA 1
ATOM 695 C C . ARG A 1 86 ? 4.989 1.578 9.007 1.00 84.88 86 ARG A C 1
ATOM 697 O O . ARG A 1 86 ? 4.536 0.618 9.639 1.00 84.88 86 ARG A O 1
ATOM 704 N N . LEU A 1 87 ? 6.275 1.919 9.009 1.00 77.25 87 LEU A N 1
ATOM 705 C CA . LEU A 1 87 ? 7.265 1.325 9.912 1.00 77.25 87 LEU A CA 1
ATOM 706 C C . LEU A 1 87 ? 7.054 1.810 11.368 1.00 77.25 87 LEU A C 1
ATOM 708 O O . LEU A 1 87 ? 6.551 2.913 11.609 1.00 77.25 87 LEU A O 1
ATOM 712 N N . LEU A 1 88 ? 7.408 0.968 12.342 1.00 60.91 88 LEU A N 1
ATOM 713 C CA . LEU A 1 88 ? 7.422 1.265 13.781 1.00 60.91 88 LEU A CA 1
ATOM 714 C C . LEU A 1 88 ? 8.851 1.062 14.321 1.00 60.91 88 LEU A C 1
ATOM 716 O O . LEU A 1 88 ? 9.447 0.051 13.951 1.00 60.91 88 LEU A O 1
ATOM 720 N N . PRO A 1 89 ? 9.364 1.915 15.230 1.00 60.00 89 PRO A N 1
ATOM 7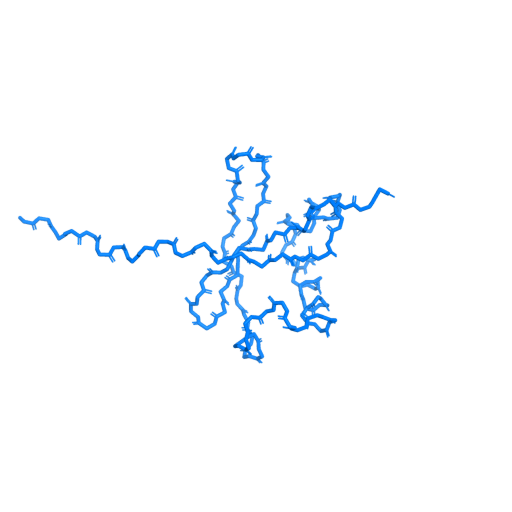21 C CA . PRO A 1 89 ? 8.824 3.202 15.683 1.00 60.00 89 PRO A CA 1
ATOM 722 C C . PRO A 1 89 ? 9.084 4.325 14.661 1.00 60.00 89 PRO A C 1
ATOM 724 O O . PRO A 1 89 ? 9.994 4.245 13.845 1.00 60.00 89 PRO A O 1
ATOM 727 N N . CYS A 1 90 ? 8.261 5.374 14.693 1.00 47.69 90 CYS A N 1
ATOM 728 C CA . CYS A 1 90 ? 8.587 6.624 14.004 1.00 47.69 90 CYS A CA 1
ATOM 729 C C . CYS A 1 90 ? 9.386 7.484 14.991 1.00 47.69 90 CYS A C 1
ATOM 731 O O . CYS A 1 90 ? 8.909 7.597 16.123 1.00 47.69 90 CYS A O 1
ATOM 733 N N . PRO A 1 91 ? 10.541 8.067 14.623 1.00 48.47 91 PRO A N 1
ATOM 734 C CA . PRO A 1 91 ? 11.154 9.103 15.448 1.00 48.47 91 PRO A CA 1
ATOM 735 C C . PRO A 1 91 ? 10.161 10.265 15.603 1.00 48.47 91 PRO A C 1
ATOM 737 O O . PRO A 1 91 ? 9.438 10.588 14.656 1.00 48.47 91 PRO A O 1
ATOM 740 N N . ILE A 1 92 ? 10.049 10.767 16.834 1.00 44.38 92 ILE A N 1
ATOM 741 C CA . ILE A 1 92 ? 9.136 11.844 17.246 1.00 44.38 92 ILE A CA 1
ATO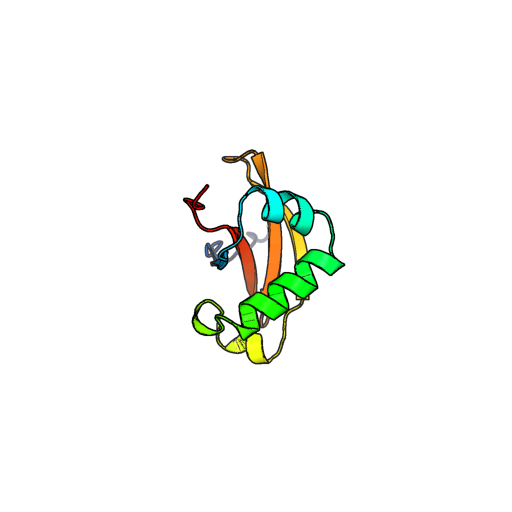M 742 C C . ILE A 1 92 ? 9.697 13.175 16.756 1.00 44.38 92 ILE A C 1
ATOM 744 O O . ILE A 1 92 ? 10.930 13.344 16.880 1.00 44.38 92 ILE A O 1
#

Foldseek 3Di:
DDDDPPDDPPDQAEQAFADAPVLCQVQLVPPVSVVVVVVVRCVVPVPSDDPLCVVPKAWDDWDQDPVVRGIWTWIGRPNDIYIYHYDPDHDD

pLDDT: mean 82.48, std 15.05, range [37.66, 95.44]